Protein AF-A0A060C3Y9-F1 (afdb_monomer_lite)

InterPro domains:
  IPR001264 Glycosyl transferase, family 51 [PF00912] (1-129)
  IPR011812 Biosynthetic peptidoglycan transglycosylase [PTHR30400] (1-128)
  IPR023346 Lysozyme-like domain superfamily [SSF53955] (2-127)
  IPR036950 Transglycosylase domain [G3DSA:1.10.3810.10] (1-135)

Organism: NCBI:txid503836

Sequence (135 aa):
SQNLVLAVLAAEDRNFFVHTGFSLKDSIDSADVENRFLDDKTITQQTSRLVFMGKNNFWLNRIGETYFTVLLEEFWGKNRILEVYLNSVEMGEAIFGAQAASLVYFNKSAGAINKKTKASFLAATINSNKKDDTF

pLDDT: mean 83.47, std 17.66, range [31.98, 98.06]

Radius of gyration: 14.93 Å; chains: 1; bounding box: 45×32×31 Å

Structure (mmCIF, N/CA/C/O backbone):
data_AF-A0A060C3Y9-F1
#
_entry.id   AF-A0A060C3Y9-F1
#
loop_
_atom_site.group_PDB
_atom_site.id
_atom_site.type_symbol
_atom_site.label_atom_id
_atom_site.label_alt_id
_atom_site.label_comp_id
_atom_site.label_asym_id
_atom_site.label_entity_id
_atom_site.label_seq_id
_atom_site.pdbx_PDB_ins_code
_atom_site.Cartn_x
_atom_site.Cartn_y
_atom_site.Cartn_z
_atom_site.occupancy
_atom_site.B_iso_or_equiv
_atom_site.auth_seq_id
_atom_site.auth_comp_id
_atom_site.auth_asym_id
_atom_site.auth_atom_id
_atom_site.pdbx_PDB_model_num
ATOM 1 N N . SER A 1 1 ? -11.253 5.302 -0.041 1.00 93.38 1 SER A N 1
ATOM 2 C CA . SER A 1 1 ? -11.578 6.721 -0.291 1.00 93.38 1 SER A CA 1
ATOM 3 C C . SER A 1 1 ? -10.314 7.419 -0.769 1.00 93.38 1 SER A C 1
ATOM 5 O O . SER A 1 1 ? -9.231 6.891 -0.530 1.00 93.38 1 SER A O 1
ATOM 7 N N . GLN A 1 2 ? -10.406 8.599 -1.393 1.00 94.56 2 GLN A N 1
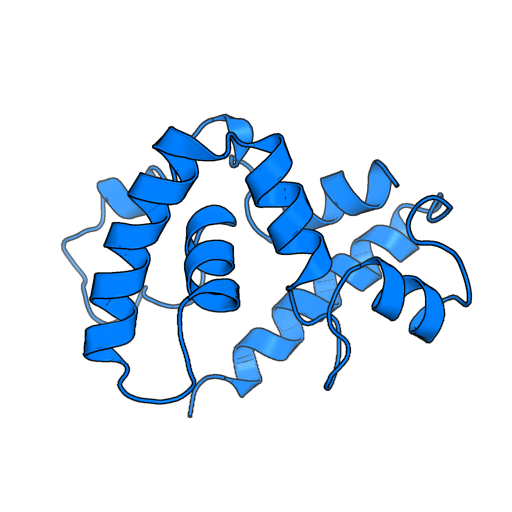ATOM 8 C CA . GLN A 1 2 ? -9.205 9.360 -1.784 1.00 94.56 2 GLN A CA 1
ATOM 9 C C . GLN A 1 2 ? -8.307 9.697 -0.585 1.00 94.56 2 GLN A C 1
ATOM 11 O O . GLN A 1 2 ? -7.092 9.582 -0.679 1.00 94.56 2 GLN A O 1
ATOM 16 N N . ASN A 1 3 ? -8.896 10.029 0.569 1.00 95.81 3 ASN A N 1
ATOM 17 C CA . ASN A 1 3 ? -8.126 10.305 1.784 1.00 95.81 3 ASN A CA 1
ATOM 18 C C . ASN A 1 3 ? -7.290 9.102 2.236 1.00 95.81 3 ASN A C 1
ATOM 20 O O . ASN A 1 3 ? -6.166 9.294 2.683 1.00 95.81 3 ASN A O 1
ATOM 24 N N . LEU A 1 4 ? -7.828 7.882 2.121 1.00 95.69 4 LEU A N 1
ATOM 25 C CA . LEU A 1 4 ? -7.092 6.664 2.466 1.00 95.69 4 LEU A CA 1
ATOM 26 C C . LEU A 1 4 ? -5.921 6.427 1.513 1.00 95.69 4 LEU A C 1
ATOM 28 O O . LEU A 1 4 ? -4.811 6.198 1.975 1.00 95.69 4 LEU A O 1
ATOM 32 N N . VAL A 1 5 ? -6.157 6.558 0.206 1.00 96.44 5 VAL A N 1
ATOM 33 C CA . VAL A 1 5 ? -5.100 6.430 -0.807 1.00 96.44 5 VAL A CA 1
ATOM 34 C C . VAL A 1 5 ? -3.968 7.422 -0.535 1.00 96.44 5 VAL A C 1
ATOM 36 O O . VAL A 1 5 ? -2.810 7.028 -0.460 1.00 96.44 5 VAL A O 1
ATOM 39 N N . LEU A 1 6 ? -4.299 8.695 -0.308 1.00 96.00 6 LEU A N 1
ATOM 40 C CA . LEU A 1 6 ? -3.307 9.731 -0.013 1.00 96.00 6 LEU A CA 1
ATOM 41 C C . LEU A 1 6 ? -2.559 9.479 1.299 1.00 96.00 6 LEU A C 1
ATOM 43 O O . LEU A 1 6 ? -1.363 9.736 1.366 1.00 96.00 6 LEU A O 1
ATOM 47 N N . ALA A 1 7 ? -3.243 8.987 2.335 1.00 95.75 7 ALA A N 1
ATOM 48 C CA . ALA A 1 7 ? -2.605 8.665 3.607 1.00 95.75 7 ALA A CA 1
ATOM 49 C C . ALA A 1 7 ? -1.592 7.522 3.460 1.00 95.75 7 ALA A C 1
ATOM 51 O O . ALA A 1 7 ? -0.492 7.627 3.993 1.00 95.75 7 ALA A O 1
ATOM 52 N N . VAL A 1 8 ? -1.945 6.474 2.708 1.00 95.19 8 VAL A N 1
ATOM 53 C CA . VAL A 1 8 ? -1.049 5.345 2.431 1.00 95.19 8 VAL A CA 1
ATOM 54 C C . VAL A 1 8 ? 0.143 5.797 1.594 1.00 95.19 8 VAL A C 1
ATOM 56 O O . VAL A 1 8 ? 1.270 5.572 2.007 1.00 95.19 8 VAL A O 1
ATOM 59 N N . LEU A 1 9 ? -0.071 6.525 0.495 1.00 94.38 9 LEU A N 1
ATOM 60 C CA . LEU A 1 9 ? 1.027 7.079 -0.310 1.00 94.38 9 LEU A CA 1
ATOM 61 C C . LEU A 1 9 ? 1.953 7.974 0.526 1.00 94.38 9 LEU A C 1
ATOM 63 O O . LEU A 1 9 ? 3.169 7.876 0.438 1.00 94.38 9 LEU A O 1
ATOM 67 N N . ALA A 1 10 ? 1.400 8.829 1.388 1.00 92.62 10 ALA A N 1
ATOM 68 C CA . ALA A 1 10 ? 2.205 9.722 2.218 1.00 92.62 10 ALA A CA 1
ATOM 69 C C . ALA A 1 10 ? 3.076 8.987 3.256 1.00 92.62 10 ALA A C 1
ATOM 71 O O . ALA A 1 10 ? 4.143 9.500 3.620 1.00 92.62 10 ALA A O 1
ATOM 72 N N . ALA A 1 11 ? 2.591 7.845 3.751 1.00 90.06 11 ALA A N 1
ATOM 73 C CA . ALA A 1 11 ? 3.235 7.035 4.780 1.00 90.06 11 ALA A CA 1
ATOM 74 C C . ALA A 1 11 ? 4.212 5.998 4.209 1.00 90.06 11 ALA A C 1
ATOM 76 O O . ALA A 1 11 ? 5.246 5.763 4.822 1.00 90.06 11 ALA A O 1
ATOM 77 N N . GLU A 1 12 ? 3.879 5.404 3.064 1.00 90.12 12 GLU A N 1
ATOM 78 C CA . GLU A 1 12 ? 4.600 4.274 2.471 1.00 90.12 12 GLU A CA 1
ATOM 79 C C . GLU A 1 12 ? 5.522 4.695 1.331 1.00 90.12 12 GLU A C 1
ATOM 81 O O . GLU A 1 12 ? 6.648 4.226 1.244 1.00 90.12 12 GLU A O 1
ATOM 86 N N . ASP A 1 13 ? 5.051 5.569 0.439 1.00 92.06 13 ASP A N 1
ATOM 87 C CA . ASP A 1 13 ? 5.749 5.852 -0.813 1.00 92.06 13 ASP A CA 1
ATOM 88 C C . ASP A 1 13 ? 5.261 7.159 -1.454 1.00 92.06 13 ASP A C 1
ATOM 90 O O . ASP A 1 13 ? 4.348 7.205 -2.289 1.00 92.06 13 ASP A O 1
ATOM 94 N N . ARG A 1 14 ? 5.876 8.269 -1.037 1.00 91.25 14 ARG A N 1
ATOM 95 C CA . ARG A 1 14 ? 5.467 9.621 -1.458 1.00 91.25 14 ARG A CA 1
ATOM 96 C C . ARG A 1 14 ? 5.686 9.876 -2.945 1.00 91.25 14 ARG A C 1
ATOM 98 O O . ARG A 1 14 ? 5.011 10.732 -3.514 1.00 91.25 14 ARG A O 1
ATOM 105 N N . ASN A 1 15 ? 6.626 9.158 -3.555 1.00 90.19 15 ASN A N 1
ATOM 106 C CA . ASN A 1 15 ? 7.030 9.342 -4.945 1.00 90.19 15 ASN A CA 1
ATOM 107 C C . ASN A 1 15 ? 6.496 8.227 -5.852 1.00 90.19 15 ASN A C 1
ATOM 109 O O . ASN A 1 15 ? 6.955 8.115 -6.988 1.00 90.19 15 ASN A O 1
ATOM 113 N N . PHE A 1 16 ? 5.517 7.445 -5.389 1.00 94.44 16 PHE A N 1
ATOM 114 C CA . PHE A 1 16 ? 4.999 6.259 -6.072 1.00 94.44 16 PHE A CA 1
ATOM 115 C C . PHE A 1 16 ? 4.708 6.454 -7.566 1.00 94.44 16 PHE A C 1
ATOM 117 O O . PHE A 1 16 ? 5.062 5.621 -8.398 1.00 94.44 16 PHE A O 1
ATOM 124 N N . PHE A 1 17 ? 4.069 7.571 -7.923 1.00 94.81 17 PHE A N 1
ATOM 125 C CA . PHE A 1 17 ? 3.703 7.884 -9.310 1.00 94.81 17 PHE A CA 1
ATOM 126 C C . PHE A 1 17 ? 4.847 8.467 -10.150 1.00 94.81 17 PHE A C 1
ATOM 128 O O . PHE A 1 17 ? 4.674 8.663 -11.349 1.00 94.81 17 PHE A O 1
ATOM 135 N N . VAL A 1 18 ? 5.987 8.769 -9.533 1.00 92.12 18 VAL A N 1
ATOM 136 C CA . VAL A 1 18 ? 7.148 9.388 -10.184 1.00 92.12 18 VAL A CA 1
ATOM 137 C C . VAL A 1 18 ? 8.203 8.344 -10.536 1.00 92.12 18 VAL A C 1
ATOM 139 O O . VAL A 1 18 ? 8.812 8.428 -11.598 1.00 92.12 18 VAL A O 1
ATOM 142 N N . HIS A 1 19 ? 8.437 7.366 -9.661 1.00 91.62 19 HIS A N 1
ATOM 143 C CA . HIS A 1 19 ? 9.489 6.373 -9.864 1.00 91.62 19 HIS A CA 1
ATOM 144 C C . HIS A 1 19 ? 9.003 5.141 -10.646 1.00 91.62 19 HIS A C 1
ATOM 146 O O . HIS A 1 19 ? 7.807 4.881 -10.737 1.00 91.62 19 HIS A O 1
ATOM 152 N N . THR A 1 20 ? 9.923 4.320 -11.154 1.00 91.06 20 THR A N 1
ATOM 153 C CA . THR A 1 20 ? 9.634 3.085 -11.915 1.00 91.06 20 THR A CA 1
ATOM 154 C C . THR A 1 20 ? 9.917 1.840 -11.070 1.00 91.06 20 THR A C 1
ATOM 156 O O . THR A 1 20 ? 10.803 1.046 -11.367 1.00 91.06 20 THR A O 1
ATOM 159 N N . GLY A 1 21 ? 9.216 1.713 -9.943 1.00 87.88 21 GLY A N 1
ATOM 160 C CA . GLY A 1 21 ? 9.325 0.571 -9.021 1.00 87.88 21 GLY A CA 1
ATOM 161 C C . GLY A 1 21 ? 10.424 0.655 -7.961 1.00 87.88 21 GLY A C 1
ATOM 162 O O . GLY A 1 21 ? 10.304 -0.001 -6.936 1.00 87.88 21 GLY A O 1
ATOM 163 N N . PHE A 1 22 ? 11.425 1.517 -8.135 1.00 88.62 22 PHE A N 1
ATOM 164 C CA . PHE A 1 22 ? 12.505 1.728 -7.160 1.00 88.62 22 PHE A CA 1
ATOM 165 C C . PHE A 1 22 ? 12.671 3.213 -6.860 1.00 88.62 22 PHE A C 1
ATOM 167 O O . PHE A 1 22 ? 12.551 4.030 -7.773 1.00 88.62 22 PHE A O 1
ATOM 174 N N . SER A 1 23 ? 12.945 3.583 -5.612 1.00 81.56 23 SER A N 1
ATOM 175 C CA . SER A 1 23 ? 13.161 4.982 -5.257 1.00 81.56 23 SER A CA 1
ATOM 176 C C . SER A 1 23 ? 14.552 5.456 -5.714 1.00 81.56 23 SER A C 1
ATOM 178 O O . SER A 1 23 ? 15.500 4.680 -5.828 1.00 81.56 23 SER A O 1
ATOM 180 N N . LEU A 1 24 ? 14.716 6.763 -5.963 1.00 63.62 24 LEU A N 1
ATOM 181 C CA . LEU A 1 24 ? 16.033 7.337 -6.299 1.00 63.62 24 LEU A CA 1
ATOM 182 C C . LEU A 1 24 ? 17.062 7.134 -5.177 1.00 63.62 24 LEU A C 1
ATOM 184 O O . LEU A 1 24 ? 18.260 7.062 -5.440 1.00 63.62 24 LEU A O 1
ATOM 188 N N . LYS A 1 25 ? 16.591 7.008 -3.935 1.00 60.62 25 LYS A N 1
ATOM 189 C CA . LYS A 1 25 ? 17.426 6.717 -2.772 1.00 60.62 25 LYS A CA 1
ATOM 190 C C . LYS A 1 25 ? 17.975 5.286 -2.831 1.00 60.62 25 LYS A C 1
ATOM 192 O O . LYS A 1 25 ? 19.150 5.088 -2.548 1.00 60.62 25 LYS A O 1
ATOM 197 N N . ASP A 1 26 ? 17.190 4.337 -3.347 1.00 58.38 26 ASP A N 1
ATOM 198 C CA . ASP A 1 26 ? 17.645 2.963 -3.616 1.00 58.38 26 ASP A CA 1
ATOM 199 C C . ASP A 1 26 ? 18.725 2.898 -4.712 1.00 58.38 26 ASP A C 1
ATOM 201 O O . ASP A 1 26 ? 19.520 1.963 -4.745 1.00 58.38 26 ASP A O 1
ATOM 205 N N . SER A 1 27 ? 18.762 3.889 -5.614 1.00 53.66 27 SER A N 1
ATOM 206 C CA . SER A 1 27 ? 19.658 3.908 -6.782 1.00 53.66 27 SER A CA 1
ATOM 207 C C . SER A 1 27 ? 21.026 4.552 -6.514 1.00 53.66 27 SER A C 1
ATOM 209 O O . SER A 1 27 ? 21.981 4.257 -7.228 1.00 53.66 27 SER A O 1
ATOM 211 N N . ILE A 1 28 ? 21.132 5.443 -5.520 1.00 51.09 28 ILE A N 1
ATOM 212 C CA . ILE A 1 28 ? 22.356 6.222 -5.232 1.00 51.09 28 ILE A CA 1
ATOM 213 C C . ILE A 1 28 ? 23.195 5.589 -4.104 1.00 51.09 28 ILE A C 1
ATOM 215 O O . ILE A 1 28 ? 24.412 5.755 -4.082 1.00 51.09 28 ILE A O 1
ATOM 219 N N . ASP A 1 29 ? 22.581 4.820 -3.201 1.00 49.44 29 ASP A N 1
ATOM 220 C CA . ASP A 1 29 ? 23.205 4.324 -1.962 1.00 49.44 29 ASP A CA 1
ATOM 221 C C . ASP A 1 29 ? 23.583 2.826 -1.983 1.00 49.44 29 ASP A C 1
ATOM 223 O O . ASP A 1 29 ? 23.759 2.207 -0.930 1.00 49.44 29 ASP A O 1
ATOM 227 N N . SER A 1 30 ? 23.769 2.210 -3.158 1.00 50.78 30 SER A N 1
ATOM 228 C CA . SER A 1 30 ? 24.080 0.771 -3.295 1.00 50.78 30 SER A CA 1
ATOM 229 C C . SER A 1 30 ? 25.427 0.316 -2.686 1.00 50.78 30 SER A C 1
ATOM 231 O O . SER A 1 30 ? 25.837 -0.822 -2.909 1.00 50.78 30 SER A O 1
ATOM 233 N N . ALA A 1 31 ? 26.130 1.180 -1.945 1.00 48.31 31 ALA A N 1
ATOM 234 C CA . ALA A 1 31 ? 27.423 0.913 -1.315 1.00 48.31 31 ALA A CA 1
ATOM 235 C C . ALA A 1 31 ? 27.332 0.318 0.109 1.00 48.31 31 ALA A C 1
ATOM 237 O O . ALA A 1 31 ? 28.267 -0.364 0.513 1.00 48.31 31 ALA A O 1
ATOM 238 N N . ASP A 1 32 ? 26.222 0.488 0.845 1.00 46.50 32 ASP A N 1
ATOM 239 C CA . ASP A 1 32 ? 26.059 -0.067 2.206 1.00 46.50 32 ASP A CA 1
ATOM 240 C C . ASP A 1 32 ? 24.933 -1.106 2.263 1.00 46.50 32 ASP A C 1
ATOM 242 O O . ASP A 1 32 ? 23.777 -0.811 2.579 1.00 46.50 32 ASP A O 1
ATOM 246 N N . VAL A 1 33 ? 25.287 -2.352 1.945 1.00 51.03 33 VAL A N 1
ATOM 247 C CA . VAL A 1 33 ? 24.350 -3.451 1.647 1.00 51.03 33 VAL A CA 1
ATOM 248 C C . VAL A 1 33 ? 23.758 -4.129 2.906 1.00 51.03 33 VAL A C 1
ATOM 250 O O . VAL A 1 33 ? 22.921 -5.023 2.790 1.00 51.03 33 VAL A O 1
ATOM 253 N N . GLU A 1 34 ? 24.125 -3.704 4.118 1.00 46.34 34 GLU A N 1
ATOM 254 C CA . GLU A 1 34 ? 23.806 -4.479 5.332 1.00 46.34 34 GLU A CA 1
ATOM 255 C C . GLU A 1 34 ? 22.835 -3.795 6.313 1.00 46.34 34 GLU A C 1
ATOM 257 O O . GLU A 1 34 ? 22.050 -4.486 6.950 1.00 46.34 34 GLU A O 1
ATOM 262 N N . ASN A 1 35 ? 22.775 -2.455 6.379 1.00 40.56 35 ASN A N 1
ATOM 263 C CA . ASN A 1 35 ? 22.021 -1.748 7.438 1.00 40.56 35 ASN A CA 1
ATOM 264 C C . ASN A 1 35 ? 20.836 -0.874 6.980 1.00 40.56 35 ASN A C 1
ATOM 266 O O . ASN A 1 35 ? 20.174 -0.266 7.816 1.00 40.56 35 ASN A O 1
ATOM 270 N N . ARG A 1 36 ? 20.524 -0.798 5.678 1.00 43.59 36 ARG A N 1
ATOM 271 C CA . ARG A 1 36 ? 19.441 0.066 5.146 1.00 43.59 36 ARG A CA 1
ATOM 272 C C . ARG A 1 36 ? 18.228 -0.696 4.571 1.00 43.59 36 ARG A C 1
ATOM 274 O O . ARG A 1 36 ? 17.354 -0.098 3.958 1.00 43.59 36 ARG A O 1
ATOM 281 N N . PHE A 1 37 ? 18.146 -2.017 4.770 1.00 45.22 37 PHE A N 1
ATOM 282 C CA . PHE A 1 37 ? 17.328 -2.931 3.946 1.00 45.22 37 PHE A CA 1
ATOM 283 C C . PHE A 1 37 ? 15.837 -3.092 4.281 1.00 45.22 37 PHE A C 1
ATOM 285 O O . PHE A 1 37 ? 15.165 -3.903 3.628 1.00 45.22 37 PHE A O 1
ATOM 292 N N . LEU A 1 38 ? 15.292 -2.359 5.255 1.00 48.28 38 LEU A N 1
ATOM 293 C CA . LEU A 1 38 ? 13.922 -2.606 5.725 1.00 48.28 38 LEU A CA 1
ATOM 294 C C . LEU A 1 38 ? 12.944 -1.429 5.580 1.00 48.28 38 LEU A C 1
ATOM 296 O O . LEU A 1 38 ? 11.771 -1.708 5.345 1.00 48.28 38 LEU A O 1
ATOM 300 N N . ASP A 1 39 ? 13.392 -0.169 5.571 1.00 53.66 39 ASP A N 1
ATOM 301 C CA . ASP A 1 39 ? 12.463 0.959 5.789 1.00 53.66 39 ASP A CA 1
ATOM 302 C C . ASP A 1 39 ? 12.100 1.830 4.567 1.00 53.66 39 ASP A C 1
ATOM 304 O O . ASP A 1 39 ? 11.132 2.576 4.658 1.00 53.66 39 ASP A O 1
ATOM 308 N N . ASP A 1 40 ? 12.781 1.726 3.417 1.00 69.50 40 ASP A N 1
ATOM 309 C CA . ASP A 1 40 ? 12.528 2.605 2.245 1.00 69.50 40 ASP A CA 1
ATOM 310 C C . ASP A 1 40 ? 11.926 1.873 1.015 1.00 69.50 40 ASP A C 1
ATOM 312 O O . ASP A 1 40 ? 11.941 2.392 -0.100 1.00 69.50 40 ASP A O 1
ATOM 316 N N . LYS A 1 41 ? 11.370 0.662 1.184 1.00 84.00 41 LYS A N 1
ATOM 317 C CA . LYS A 1 41 ? 10.819 -0.120 0.055 1.00 84.00 41 LYS A CA 1
ATOM 318 C C . LYS A 1 41 ? 9.565 0.516 -0.541 1.00 84.00 41 LYS A C 1
ATOM 320 O O . LYS A 1 41 ? 8.594 0.773 0.171 1.00 84.00 41 LYS A O 1
ATOM 325 N N . THR A 1 42 ? 9.547 0.650 -1.865 1.00 92.44 42 THR A N 1
ATOM 326 C CA . THR A 1 42 ? 8.418 1.219 -2.612 1.00 92.44 42 THR A CA 1
ATOM 327 C C . THR A 1 42 ? 7.164 0.352 -2.507 1.00 92.44 42 THR A C 1
ATOM 329 O O . THR A 1 42 ? 7.233 -0.858 -2.256 1.00 92.44 42 THR A O 1
ATOM 332 N N . ILE A 1 43 ? 5.996 0.936 -2.782 1.00 94.50 43 ILE A N 1
ATOM 333 C CA . ILE A 1 43 ? 4.733 0.182 -2.833 1.00 94.50 43 ILE A CA 1
ATOM 334 C C . ILE A 1 43 ? 4.810 -0.956 -3.857 1.00 94.50 43 ILE A C 1
ATOM 336 O O . ILE A 1 43 ? 4.257 -2.029 -3.617 1.00 94.50 43 ILE A O 1
ATOM 340 N N . THR A 1 44 ? 5.515 -0.781 -4.976 1.00 95.56 44 THR A N 1
ATOM 341 C CA . THR A 1 44 ? 5.640 -1.843 -5.985 1.00 95.56 44 THR A CA 1
ATOM 342 C C . THR A 1 44 ? 6.476 -3.017 -5.482 1.00 95.56 44 THR A C 1
ATOM 344 O O . THR A 1 44 ? 6.069 -4.165 -5.660 1.00 95.56 44 THR A O 1
ATOM 347 N N . GLN A 1 45 ? 7.590 -2.753 -4.792 1.00 92.06 45 GLN A N 1
ATOM 348 C CA . GLN A 1 45 ? 8.407 -3.799 -4.162 1.00 92.06 45 GLN A CA 1
ATOM 349 C C . GLN A 1 45 ? 7.628 -4.547 -3.079 1.00 92.06 45 GLN A C 1
ATOM 351 O O . GLN A 1 45 ? 7.639 -5.779 -3.023 1.00 92.06 45 GLN A O 1
ATOM 356 N N . GLN A 1 46 ? 6.888 -3.812 -2.250 1.00 91.69 46 GLN A N 1
ATOM 357 C CA . GLN A 1 46 ? 6.032 -4.413 -1.232 1.00 91.69 46 GLN A CA 1
ATOM 358 C C . GLN A 1 46 ? 4.912 -5.257 -1.865 1.00 91.69 46 GLN A C 1
ATOM 360 O O . GL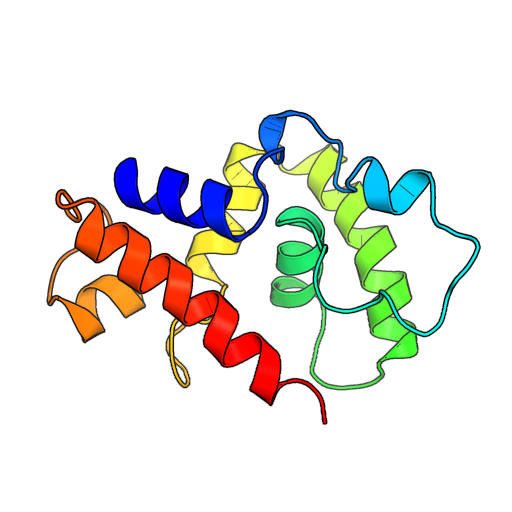N A 1 46 ? 4.668 -6.378 -1.427 1.00 91.69 46 GLN A O 1
ATOM 365 N N . THR A 1 47 ? 4.285 -4.777 -2.943 1.00 94.19 47 THR A N 1
ATOM 366 C CA . THR A 1 47 ? 3.257 -5.526 -3.693 1.00 94.19 47 THR A CA 1
ATOM 367 C C . THR A 1 47 ? 3.822 -6.805 -4.294 1.00 94.19 47 THR A C 1
ATOM 369 O O . THR A 1 47 ? 3.205 -7.861 -4.179 1.00 94.19 47 THR A O 1
ATOM 372 N N . SER A 1 48 ? 5.010 -6.719 -4.897 1.00 92.44 48 SER A N 1
ATOM 373 C CA . SER A 1 48 ? 5.748 -7.862 -5.431 1.00 92.44 48 SER A CA 1
ATOM 374 C C . SER A 1 48 ? 5.896 -8.951 -4.364 1.00 92.44 48 SER A C 1
ATOM 376 O O . SER A 1 48 ? 5.496 -10.094 -4.588 1.00 92.44 48 SER A O 1
ATOM 378 N N . ARG A 1 49 ? 6.331 -8.572 -3.155 1.00 88.12 49 ARG A N 1
ATOM 379 C CA . ARG A 1 49 ? 6.442 -9.491 -2.015 1.00 88.12 49 ARG A CA 1
ATOM 380 C C . ARG A 1 49 ? 5.113 -10.088 -1.577 1.00 88.12 49 ARG A C 1
ATOM 382 O O . ARG A 1 49 ? 5.031 -11.301 -1.427 1.00 88.12 49 ARG A O 1
ATOM 389 N N . LEU A 1 50 ? 4.094 -9.257 -1.383 1.00 89.19 50 LEU A N 1
ATOM 390 C CA . LEU A 1 50 ? 2.786 -9.702 -0.898 1.00 89.19 50 LEU A CA 1
ATOM 391 C C . LEU A 1 50 ? 2.119 -10.712 -1.842 1.00 89.19 50 LEU A C 1
ATOM 393 O O . LEU A 1 50 ? 1.412 -11.603 -1.382 1.00 89.19 50 LEU A O 1
ATOM 397 N N . VAL A 1 51 ? 2.328 -10.571 -3.153 1.00 89.56 51 VAL A N 1
ATOM 398 C CA . VAL A 1 51 ? 1.642 -11.387 -4.165 1.00 89.56 51 VAL A CA 1
ATOM 399 C C . VAL A 1 51 ? 2.429 -12.643 -4.538 1.00 89.56 51 VAL A C 1
ATOM 401 O O . VAL A 1 51 ? 1.821 -13.691 -4.752 1.00 89.56 51 VAL A O 1
ATOM 404 N N . PHE A 1 52 ? 3.758 -12.557 -4.648 1.00 84.56 52 PHE A N 1
ATOM 405 C CA . PHE A 1 52 ? 4.562 -13.620 -5.265 1.00 84.56 52 PHE A CA 1
ATOM 406 C C . PHE A 1 52 ? 5.472 -14.380 -4.297 1.00 84.56 52 PHE A C 1
ATOM 408 O O . PHE A 1 52 ? 5.984 -15.438 -4.670 1.00 84.56 52 PHE A O 1
ATOM 415 N N . MET A 1 53 ? 5.677 -13.897 -3.067 1.00 81.94 53 MET A N 1
ATOM 416 C CA . MET A 1 53 ? 6.632 -14.504 -2.138 1.00 81.94 53 MET A CA 1
ATOM 417 C C . MET A 1 53 ? 5.919 -15.208 -0.988 1.00 81.94 53 MET A C 1
ATOM 419 O O . MET A 1 53 ? 5.141 -14.617 -0.246 1.00 81.94 53 MET A O 1
ATOM 423 N N . GLY A 1 54 ? 6.230 -16.495 -0.818 1.00 67.19 54 GLY A N 1
ATOM 424 C CA . GLY A 1 54 ? 5.848 -17.270 0.361 1.00 67.19 54 GLY A CA 1
ATOM 425 C C . GLY A 1 54 ? 6.835 -17.090 1.521 1.00 67.19 54 GLY A C 1
ATOM 426 O O . GLY A 1 54 ? 7.925 -16.540 1.359 1.00 67.19 54 GLY A O 1
ATOM 427 N N . LYS A 1 55 ? 6.484 -17.626 2.698 1.00 64.69 55 LYS A N 1
ATOM 428 C CA . LYS A 1 55 ? 7.255 -17.477 3.950 1.00 64.69 55 LYS A CA 1
ATOM 429 C C . LYS A 1 55 ? 8.665 -18.103 3.953 1.00 64.69 55 LYS A C 1
ATOM 431 O O . LYS A 1 55 ? 9.389 -17.917 4.921 1.00 64.69 55 LYS A O 1
ATOM 436 N N . ASN A 1 56 ? 9.089 -18.812 2.902 1.00 57.59 56 ASN A N 1
ATOM 437 C CA . ASN A 1 56 ? 10.331 -19.592 2.923 1.00 57.59 56 ASN A CA 1
ATOM 438 C C . ASN A 1 56 ? 11.382 -19.081 1.921 1.00 57.59 56 ASN A C 1
ATOM 440 O O . ASN A 1 56 ? 11.097 -18.927 0.738 1.00 57.59 56 ASN A O 1
ATOM 444 N N . ASN A 1 57 ? 12.620 -18.934 2.416 1.00 61.03 57 ASN A N 1
ATOM 445 C CA . ASN A 1 57 ? 13.874 -18.571 1.731 1.00 61.03 57 ASN A CA 1
ATOM 446 C C . ASN A 1 57 ? 14.063 -17.087 1.353 1.00 61.03 57 ASN A C 1
ATOM 448 O O . ASN A 1 57 ? 13.918 -16.676 0.202 1.00 61.03 57 ASN A O 1
ATOM 452 N N . PHE A 1 58 ? 14.549 -16.313 2.331 1.00 65.50 58 PHE A N 1
ATOM 453 C CA . PHE A 1 58 ? 14.880 -14.881 2.255 1.00 65.50 58 PHE A CA 1
ATOM 454 C C . PHE A 1 58 ? 15.669 -14.453 1.001 1.00 65.50 58 PHE A C 1
ATOM 456 O O . PHE A 1 58 ? 15.325 -13.462 0.358 1.00 65.50 58 PHE A O 1
ATOM 463 N N . TRP A 1 59 ? 16.709 -15.201 0.619 1.00 62.72 59 TRP A N 1
ATOM 464 C CA . TRP A 1 59 ? 17.574 -14.833 -0.511 1.00 62.72 59 TRP A CA 1
ATOM 465 C C . TRP A 1 59 ? 16.889 -14.991 -1.876 1.00 62.72 59 TRP A C 1
ATOM 467 O O . TRP A 1 59 ? 17.013 -14.118 -2.735 1.00 62.72 59 TRP A O 1
ATOM 477 N N . LEU A 1 60 ? 16.121 -16.070 -2.063 1.00 69.19 60 LEU A N 1
ATOM 478 C CA . LEU A 1 60 ? 15.326 -16.282 -3.278 1.00 69.19 60 LEU A CA 1
ATOM 479 C C . LEU A 1 60 ? 14.196 -15.254 -3.375 1.00 69.19 60 LEU A C 1
ATOM 481 O O . LEU A 1 60 ? 13.973 -14.687 -4.445 1.00 69.19 60 LEU A O 1
ATOM 485 N N . ASN A 1 61 ? 13.558 -14.943 -2.245 1.00 71.69 61 ASN A N 1
ATOM 486 C CA . ASN A 1 61 ? 12.519 -13.920 -2.172 1.00 71.69 61 ASN A CA 1
ATOM 487 C C . ASN A 1 61 ? 13.046 -12.537 -2.570 1.00 71.69 61 ASN A C 1
ATOM 489 O O . ASN A 1 61 ? 12.345 -11.791 -3.246 1.00 71.69 61 ASN A O 1
ATOM 493 N N . ARG A 1 62 ? 14.293 -12.204 -2.223 1.00 70.31 62 ARG A N 1
ATOM 494 C CA . ARG A 1 62 ? 14.890 -10.907 -2.562 1.00 70.31 62 ARG A CA 1
ATOM 495 C C . ARG A 1 62 ? 15.185 -10.746 -4.055 1.00 70.31 62 ARG A C 1
ATOM 497 O O . ARG A 1 62 ? 14.934 -9.677 -4.604 1.00 70.31 62 ARG A O 1
ATOM 504 N N . ILE A 1 63 ? 15.674 -11.792 -4.724 1.00 73.94 63 ILE A N 1
ATOM 505 C CA . ILE A 1 63 ? 15.860 -11.776 -6.188 1.00 73.94 63 ILE A CA 1
ATOM 506 C C . ILE A 1 63 ? 14.499 -11.736 -6.891 1.00 73.94 63 ILE A C 1
ATOM 508 O O . ILE A 1 63 ? 14.309 -10.957 -7.828 1.00 73.94 63 ILE A O 1
ATOM 512 N N . GLY A 1 64 ? 13.542 -12.530 -6.400 1.00 81.62 64 GLY A N 1
ATOM 513 C CA . GLY A 1 64 ? 12.159 -12.505 -6.867 1.00 81.62 64 GLY A CA 1
ATOM 514 C C . GLY A 1 64 ? 11.543 -11.113 -6.758 1.00 81.62 64 GLY A C 1
ATOM 515 O O . GLY A 1 64 ? 10.887 -10.667 -7.691 1.00 81.62 64 GLY A O 1
ATOM 516 N N . GLU A 1 65 ? 11.824 -10.381 -5.679 1.00 82.88 65 GLU A N 1
ATOM 517 C CA . GLU A 1 65 ? 11.257 -9.052 -5.438 1.00 82.88 65 GLU A CA 1
ATOM 518 C C . GLU A 1 65 ? 11.647 -8.065 -6.513 1.00 82.88 65 GLU A C 1
ATOM 520 O O . GLU A 1 65 ? 10.765 -7.458 -7.119 1.00 82.88 65 GLU A O 1
ATOM 525 N N . THR A 1 66 ? 12.940 -7.959 -6.800 1.00 86.88 66 THR A N 1
ATOM 526 C CA . THR A 1 66 ? 13.446 -7.087 -7.858 1.00 86.88 66 THR A CA 1
ATOM 527 C C . THR A 1 66 ? 12.892 -7.503 -9.218 1.00 86.88 66 THR A C 1
ATOM 529 O O . THR A 1 66 ? 12.403 -6.653 -9.960 1.00 86.88 66 THR A O 1
ATOM 532 N N . TYR A 1 67 ? 12.910 -8.803 -9.528 1.00 89.56 67 TYR A N 1
ATOM 533 C CA . TYR A 1 67 ? 12.432 -9.323 -10.810 1.00 89.56 67 TYR A CA 1
ATOM 534 C C . TYR A 1 67 ? 10.943 -9.021 -11.038 1.00 89.56 67 TYR A C 1
ATOM 536 O O . TYR A 1 67 ? 10.576 -8.414 -12.043 1.00 89.56 67 TYR A O 1
ATOM 544 N N . PHE A 1 68 ? 10.085 -9.370 -10.080 1.00 92.12 68 PHE A N 1
ATOM 545 C CA . PHE A 1 68 ? 8.650 -9.116 -10.177 1.00 92.12 68 PHE A CA 1
ATOM 546 C C . PHE A 1 68 ? 8.303 -7.630 -10.046 1.00 92.12 68 PHE A C 1
ATOM 548 O O . PHE A 1 68 ? 7.332 -7.203 -10.655 1.00 92.12 68 PHE A O 1
ATOM 555 N N . THR A 1 69 ? 9.101 -6.812 -9.350 1.00 93.31 69 THR A N 1
ATOM 556 C CA . THR A 1 69 ? 8.904 -5.348 -9.327 1.00 93.31 69 THR A CA 1
ATOM 557 C C . THR A 1 69 ? 8.997 -4.768 -10.735 1.00 93.31 69 THR A C 1
ATOM 559 O O . THR A 1 69 ? 8.121 -4.007 -11.138 1.00 93.31 69 THR A O 1
ATOM 562 N N . VAL A 1 70 ? 10.012 -5.171 -11.505 1.00 93.31 70 VAL A N 1
ATOM 563 C CA . VAL A 1 70 ? 10.167 -4.742 -12.904 1.00 93.31 70 VAL A CA 1
ATOM 564 C C . VAL A 1 70 ? 8.979 -5.205 -13.749 1.00 93.31 70 VAL A C 1
ATOM 566 O O . VAL A 1 70 ? 8.409 -4.406 -14.485 1.00 93.31 70 VAL A O 1
ATOM 569 N N . LEU A 1 71 ? 8.553 -6.466 -13.607 1.00 94.75 71 LEU A N 1
ATOM 570 C CA . LEU A 1 71 ? 7.393 -6.984 -14.343 1.00 94.75 71 LEU A CA 1
ATOM 571 C C . LEU A 1 71 ? 6.096 -6.240 -13.994 1.00 94.75 71 LEU A C 1
ATOM 573 O O . LEU A 1 71 ? 5.291 -5.950 -14.875 1.00 94.75 71 LEU A O 1
ATOM 577 N N . LEU A 1 72 ? 5.879 -5.920 -12.720 1.00 96.00 72 LEU A N 1
ATOM 578 C CA . LEU A 1 72 ? 4.699 -5.180 -12.285 1.00 96.00 72 LEU A CA 1
ATOM 579 C C . LEU A 1 72 ? 4.654 -3.779 -12.902 1.00 96.00 72 LEU A C 1
ATOM 581 O O . LEU A 1 72 ? 3.607 -3.383 -13.419 1.00 96.00 72 LEU A O 1
ATOM 585 N N . GLU A 1 73 ? 5.771 -3.048 -12.875 1.00 95.25 73 GLU A N 1
ATOM 586 C CA . GLU A 1 73 ? 5.863 -1.715 -13.487 1.00 95.25 73 GLU A CA 1
ATOM 587 C C . GLU A 1 73 ? 5.643 -1.751 -15.002 1.00 95.25 73 GLU A C 1
ATOM 589 O O . GLU A 1 73 ? 4.975 -0.864 -15.530 1.00 95.25 73 GLU A O 1
ATOM 594 N N . GLU A 1 74 ? 6.135 -2.789 -15.682 1.00 96.31 74 GLU A N 1
ATOM 595 C CA . GLU A 1 74 ? 5.976 -2.945 -17.131 1.00 96.31 74 GLU A CA 1
ATOM 596 C C . GLU A 1 74 ? 4.528 -3.284 -17.525 1.00 96.31 74 GLU A C 1
ATOM 598 O O . GLU A 1 74 ? 3.999 -2.745 -18.496 1.00 96.31 74 GLU A O 1
ATOM 603 N N . PHE A 1 75 ? 3.859 -4.169 -16.773 1.00 97.00 75 PHE A N 1
ATOM 604 C CA . PHE A 1 75 ? 2.600 -4.773 -17.227 1.00 97.00 75 PHE A CA 1
ATOM 605 C C . PHE A 1 75 ? 1.331 -4.272 -16.531 1.00 97.00 75 PHE A C 1
ATOM 607 O O . PHE A 1 75 ? 0.258 -4.345 -17.130 1.00 97.00 75 PHE A O 1
ATOM 614 N N . TRP A 1 76 ? 1.379 -3.833 -15.269 1.00 94.25 76 TRP A N 1
ATOM 615 C CA . TRP A 1 76 ? 0.154 -3.540 -14.500 1.00 94.25 76 TRP A CA 1
ATOM 616 C C . TRP A 1 76 ? -0.186 -2.047 -14.469 1.00 94.25 76 TRP A C 1
ATOM 618 O O . TRP A 1 76 ? -1.360 -1.682 -14.384 1.00 94.25 76 TRP A O 1
ATOM 628 N N . GLY A 1 77 ? 0.809 -1.170 -14.587 1.00 95.94 77 GLY A N 1
ATOM 629 C CA . GLY A 1 77 ? 0.629 0.270 -14.424 1.00 95.94 77 GLY A CA 1
ATOM 630 C C . GLY A 1 77 ? 0.312 0.678 -12.975 1.00 95.94 77 GLY A C 1
ATOM 631 O O . GLY A 1 77 ? -0.217 -0.088 -12.164 1.00 95.94 77 GLY A O 1
ATOM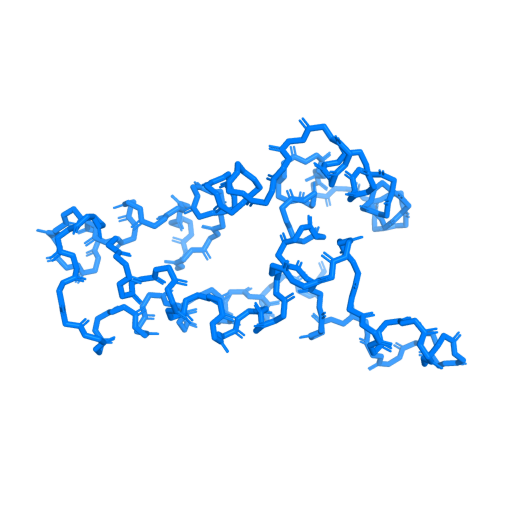 632 N N . LYS A 1 78 ? 0.616 1.936 -12.632 1.00 97.00 78 LYS A N 1
ATOM 633 C CA . LYS A 1 78 ? 0.615 2.427 -11.238 1.00 97.00 78 LYS A CA 1
ATOM 634 C C . LYS A 1 78 ? -0.703 2.244 -10.489 1.00 97.00 78 LYS A C 1
ATOM 636 O O . LYS A 1 78 ? -0.701 1.822 -9.336 1.00 97.00 78 LYS A O 1
ATOM 641 N N . ASN A 1 79 ? -1.835 2.526 -11.133 1.00 96.94 79 ASN A N 1
ATOM 642 C CA . ASN A 1 79 ? -3.141 2.420 -10.478 1.00 96.94 79 ASN A CA 1
ATOM 643 C C . ASN A 1 79 ? -3.474 0.976 -10.081 1.00 96.94 79 ASN A C 1
ATOM 645 O O . ASN A 1 79 ? -4.004 0.754 -8.994 1.00 96.94 79 ASN A O 1
ATOM 649 N N . ARG A 1 80 ? -3.135 -0.002 -10.932 1.00 97.81 80 ARG A N 1
ATOM 650 C CA . ARG A 1 80 ? -3.391 -1.417 -10.651 1.00 97.81 80 ARG A CA 1
ATOM 651 C C . ARG A 1 80 ? -2.482 -1.942 -9.550 1.00 97.81 80 ARG A C 1
ATOM 653 O O . ARG A 1 80 ? -2.957 -2.656 -8.675 1.00 97.81 80 ARG A O 1
ATOM 660 N N . ILE A 1 81 ? -1.202 -1.570 -9.575 1.00 98.06 81 ILE A N 1
ATOM 661 C CA . ILE A 1 81 ? -0.248 -1.921 -8.514 1.00 98.06 81 ILE A CA 1
ATOM 662 C C . ILE A 1 81 ? -0.775 -1.419 -7.167 1.00 98.06 81 ILE A C 1
ATOM 664 O O . ILE A 1 81 ? -0.900 -2.197 -6.227 1.00 98.06 81 ILE A O 1
ATOM 668 N N . LEU A 1 82 ? -1.169 -0.145 -7.094 1.00 97.81 82 LEU A N 1
ATOM 669 C CA . LEU A 1 82 ? -1.702 0.457 -5.874 1.00 97.81 82 LEU A CA 1
ATOM 670 C C . LEU A 1 82 ? -3.013 -0.194 -5.411 1.00 97.81 82 LEU A C 1
ATOM 672 O O . LEU A 1 82 ? -3.227 -0.373 -4.215 1.00 97.81 82 LEU A O 1
ATOM 676 N N . GLU A 1 83 ? -3.897 -0.557 -6.338 1.00 97.44 83 GLU A N 1
ATOM 677 C CA . GLU A 1 83 ? -5.124 -1.284 -6.016 1.00 97.44 83 GLU A CA 1
ATOM 678 C C . GLU A 1 83 ? -4.817 -2.655 -5.400 1.00 97.44 83 GLU A C 1
ATOM 680 O O . GLU A 1 83 ? -5.382 -3.004 -4.363 1.00 97.44 83 GLU A O 1
ATOM 685 N N . VAL A 1 84 ? -3.922 -3.433 -6.013 1.00 97.50 84 VAL A N 1
ATOM 686 C CA . VAL A 1 84 ? -3.543 -4.755 -5.498 1.00 97.50 84 VAL A CA 1
ATOM 687 C C . VAL A 1 84 ? -2.848 -4.621 -4.148 1.00 97.50 84 VAL A C 1
ATOM 689 O O . VAL A 1 84 ? -3.205 -5.344 -3.218 1.00 97.50 84 VAL A O 1
ATOM 692 N N . TYR A 1 85 ? -1.945 -3.650 -4.004 1.00 97.12 85 TYR A N 1
ATOM 693 C CA . TYR A 1 85 ? -1.307 -3.318 -2.734 1.00 97.12 85 TYR A CA 1
ATOM 694 C C . TYR A 1 85 ? -2.336 -3.077 -1.628 1.00 97.12 85 TYR A C 1
ATOM 696 O O . TYR A 1 85 ? -2.338 -3.768 -0.613 1.00 97.12 85 TYR A O 1
ATOM 704 N N . LEU A 1 86 ? -3.271 -2.147 -1.851 1.00 96.94 86 LEU A N 1
ATOM 705 C CA . LEU A 1 86 ? -4.289 -1.775 -0.868 1.00 96.94 86 LEU A CA 1
ATOM 706 C C . LEU A 1 86 ? -5.239 -2.921 -0.517 1.00 96.94 86 LEU A C 1
ATOM 708 O O . LEU A 1 86 ? -5.865 -2.863 0.536 1.00 96.94 86 LEU A O 1
ATOM 712 N N . ASN A 1 87 ? -5.376 -3.930 -1.374 1.00 96.38 87 ASN A N 1
ATOM 713 C CA . ASN A 1 87 ? -6.188 -5.114 -1.098 1.00 96.38 87 ASN A CA 1
ATOM 714 C C . ASN A 1 87 ? -5.405 -6.251 -0.432 1.00 96.38 87 ASN A C 1
ATOM 716 O O . ASN A 1 87 ? -6.031 -7.137 0.141 1.00 96.38 87 ASN A O 1
ATOM 720 N N . SER A 1 88 ? -4.073 -6.229 -0.497 1.00 94.50 88 SER A N 1
ATOM 721 C CA . SER A 1 88 ? -3.228 -7.345 -0.049 1.00 94.50 88 SER A CA 1
ATOM 722 C C . SER A 1 88 ? -2.433 -7.025 1.212 1.00 94.50 88 SER A C 1
ATOM 724 O O . SER A 1 88 ? -2.068 -7.936 1.946 1.00 94.50 88 SER A O 1
ATOM 726 N N . VAL A 1 89 ? -2.149 -5.747 1.471 1.00 94.12 89 VAL A N 1
ATOM 727 C CA . VAL A 1 89 ? -1.339 -5.332 2.619 1.00 94.12 89 VAL A CA 1
ATOM 728 C C . VAL A 1 89 ? -2.062 -5.597 3.936 1.00 94.12 89 VAL A C 1
ATOM 730 O O . VAL A 1 89 ? -3.265 -5.354 4.064 1.00 94.12 89 VAL A O 1
ATOM 733 N N . GLU A 1 90 ? -1.320 -6.082 4.925 1.00 92.69 90 GLU A N 1
ATOM 734 C CA . GLU A 1 90 ? -1.831 -6.287 6.273 1.00 92.69 90 GLU A CA 1
ATOM 735 C C . GLU A 1 90 ? -1.969 -4.942 7.007 1.00 92.69 90 GLU A C 1
ATOM 737 O O . GLU A 1 90 ? -1.067 -4.105 7.007 1.00 92.69 90 GLU A O 1
ATOM 742 N N . MET A 1 91 ? -3.131 -4.710 7.607 1.00 93.44 91 MET A N 1
ATOM 743 C CA . MET A 1 91 ? -3.522 -3.478 8.288 1.00 93.44 91 MET A CA 1
ATOM 744 C C . MET A 1 91 ? -4.057 -3.827 9.681 1.00 93.44 91 MET A C 1
ATOM 746 O O . MET A 1 91 ? -5.222 -3.577 9.986 1.00 93.44 91 MET A O 1
ATOM 750 N N . GLY A 1 92 ? -3.208 -4.434 10.508 1.00 89.31 92 GLY A N 1
ATOM 751 C CA . GLY A 1 92 ? -3.567 -5.029 11.797 1.00 89.31 92 GLY A CA 1
ATOM 752 C C . GLY A 1 92 ? -3.512 -6.555 11.765 1.00 89.31 92 GLY A C 1
ATOM 753 O O . GLY A 1 92 ? -3.559 -7.143 10.694 1.00 89.31 92 GLY A O 1
ATOM 754 N N . GLU A 1 93 ? -3.384 -7.181 12.935 1.00 88.69 93 GLU A N 1
ATOM 755 C CA . GLU A 1 93 ? -3.142 -8.624 13.080 1.00 88.69 93 GLU A CA 1
ATOM 756 C C . GLU A 1 93 ? -4.146 -9.472 12.282 1.00 88.69 93 GLU A C 1
ATOM 758 O O . GLU A 1 93 ? -5.341 -9.502 12.587 1.00 88.69 93 GLU A O 1
ATOM 763 N N . ALA A 1 94 ? -3.649 -10.147 11.243 1.00 89.44 94 ALA A N 1
ATOM 764 C CA . ALA A 1 94 ? -4.417 -10.976 10.315 1.00 89.44 94 ALA A CA 1
ATOM 765 C C . ALA A 1 94 ? -5.556 -10.245 9.568 1.00 89.44 94 ALA A C 1
ATOM 767 O O . ALA A 1 94 ? -6.500 -10.878 9.081 1.00 89.44 94 ALA A O 1
ATOM 768 N N . ILE A 1 95 ? -5.479 -8.918 9.435 1.00 93.81 95 ILE A N 1
ATOM 769 C CA . ILE A 1 95 ? -6.449 -8.098 8.701 1.00 93.81 95 ILE A CA 1
ATOM 770 C C . ILE A 1 95 ? -5.821 -7.651 7.383 1.00 93.81 95 ILE A C 1
ATOM 772 O O . ILE A 1 95 ? -5.065 -6.686 7.335 1.00 93.81 95 ILE A O 1
ATOM 776 N N . PHE A 1 96 ? -6.182 -8.316 6.290 1.00 93.94 96 PHE A N 1
ATOM 777 C CA . PHE A 1 96 ? -5.629 -8.020 4.969 1.00 93.94 96 PHE A CA 1
ATOM 778 C C . PHE A 1 96 ? -6.550 -7.102 4.164 1.00 93.94 96 PHE A C 1
ATOM 780 O O . PHE A 1 96 ? -7.724 -7.400 3.927 1.00 93.94 96 PHE A O 1
ATOM 787 N N . GLY A 1 97 ? -5.992 -5.979 3.730 1.00 96.12 97 GLY A N 1
ATOM 788 C CA . GLY A 1 97 ? -6.623 -5.035 2.828 1.00 96.12 97 GLY A CA 1
ATOM 789 C C . GLY A 1 97 ? -7.426 -3.920 3.503 1.00 96.12 97 GLY A C 1
ATOM 790 O O . GLY A 1 97 ? -8.084 -4.066 4.538 1.00 96.12 97 GLY A O 1
ATOM 791 N N . ALA A 1 98 ? -7.443 -2.778 2.820 1.00 96.88 98 AL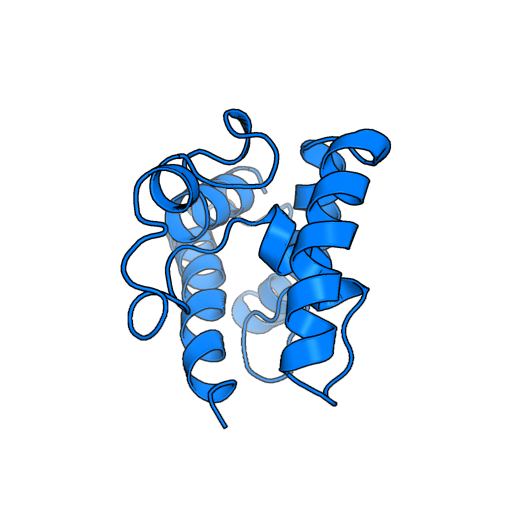A A N 1
ATOM 792 C CA . ALA A 1 98 ? -8.094 -1.537 3.219 1.00 96.88 98 ALA A CA 1
ATOM 793 C C . ALA A 1 98 ? -9.583 -1.695 3.534 1.00 96.88 98 ALA A C 1
ATOM 795 O O . ALA A 1 98 ? -10.101 -1.047 4.450 1.00 96.88 98 ALA A O 1
ATOM 796 N N . GLN A 1 99 ? -10.289 -2.526 2.766 1.00 97.50 99 GLN A N 1
ATOM 797 C CA . GLN A 1 99 ? -11.717 -2.754 2.958 1.00 97.50 99 GLN A CA 1
ATOM 798 C C . GLN A 1 99 ? -11.990 -3.521 4.252 1.00 97.50 99 GLN A C 1
ATOM 800 O O . GLN A 1 99 ? -12.847 -3.092 5.026 1.00 97.50 99 GLN A O 1
ATOM 805 N N . ALA A 1 100 ? -11.250 -4.602 4.507 1.00 97.44 100 ALA A N 1
ATOM 806 C CA . ALA A 1 100 ? -11.388 -5.382 5.731 1.00 97.44 100 ALA A CA 1
ATOM 807 C C . ALA A 1 100 ? -11.052 -4.522 6.955 1.00 97.44 100 ALA A C 1
ATOM 809 O O . ALA A 1 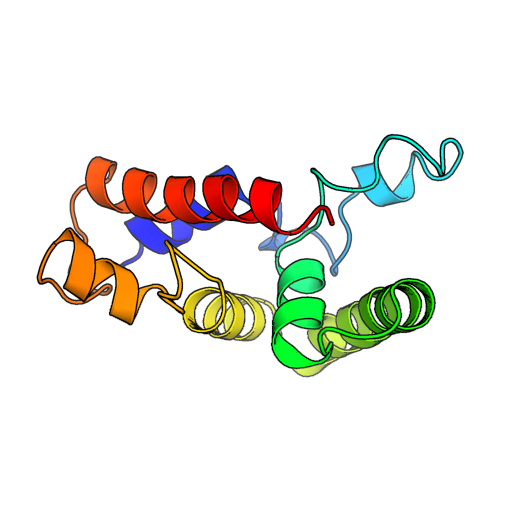100 ? -11.870 -4.403 7.865 1.00 97.44 100 ALA A O 1
ATOM 810 N N . ALA A 1 101 ? -9.926 -3.809 6.923 1.00 96.75 101 ALA A N 1
ATOM 811 C CA . ALA A 1 101 ? -9.514 -2.934 8.018 1.00 96.75 101 ALA A CA 1
ATOM 812 C C . ALA A 1 101 ? -10.518 -1.804 8.293 1.00 96.75 101 ALA A C 1
ATOM 814 O O . ALA A 1 101 ? -10.855 -1.524 9.443 1.00 96.75 101 ALA A O 1
ATOM 815 N N . SER A 1 102 ? -11.074 -1.182 7.249 1.00 97.25 102 SER A N 1
ATOM 816 C CA . SER A 1 102 ? -12.091 -0.133 7.420 1.00 97.25 102 SER A CA 1
ATOM 817 C C . SER A 1 102 ? -13.366 -0.655 8.094 1.00 97.25 102 SER A C 1
ATOM 819 O O . SER A 1 102 ? -13.975 0.055 8.904 1.00 97.25 102 SER A O 1
ATOM 821 N N . LEU A 1 103 ? -13.762 -1.892 7.785 1.00 97.56 103 LEU A N 1
ATOM 822 C CA . LEU A 1 103 ? -14.892 -2.553 8.432 1.00 97.56 103 LEU A CA 1
ATOM 823 C C . LEU A 1 103 ? -14.571 -2.905 9.887 1.00 97.56 103 LEU A C 1
ATOM 825 O O . LEU A 1 103 ? -15.369 -2.573 10.760 1.00 97.56 103 LEU A O 1
ATOM 829 N N . VAL A 1 104 ? -13.398 -3.478 10.163 1.00 96.94 104 VAL A N 1
ATOM 830 C CA . VAL A 1 104 ? -12.993 -3.869 11.523 1.00 96.94 104 VAL A CA 1
ATOM 831 C C . VAL A 1 104 ? -12.869 -2.655 12.448 1.00 96.94 104 VAL A C 1
ATOM 833 O O . VAL A 1 104 ? -13.488 -2.624 13.509 1.00 96.94 104 VAL A O 1
ATOM 836 N N . TYR A 1 105 ? -12.128 -1.619 12.050 1.00 96.00 105 TYR A N 1
ATOM 837 C CA . TYR A 1 105 ? -11.849 -0.487 12.941 1.00 96.00 105 TYR A CA 1
ATOM 838 C C . TYR A 1 105 ? -12.975 0.543 13.012 1.00 96.00 105 TYR A C 1
ATOM 840 O O . TYR A 1 105 ? -13.093 1.268 14.003 1.00 96.00 105 TYR A O 1
ATOM 848 N N . PHE A 1 106 ? -13.785 0.676 11.958 1.00 96.38 106 PHE A N 1
ATOM 849 C CA . PHE A 1 106 ? -14.747 1.776 11.860 1.00 96.38 106 PHE A CA 1
ATOM 850 C C . PHE A 1 106 ? -16.158 1.370 11.454 1.00 96.38 106 PHE A C 1
ATOM 852 O O . PHE A 1 106 ? -17.005 2.267 11.394 1.00 96.38 106 PHE A O 1
ATOM 859 N N . ASN A 1 107 ? -16.408 0.089 11.165 1.00 96.88 107 ASN A N 1
ATOM 860 C CA . ASN A 1 107 ? -17.663 -0.417 10.610 1.00 96.88 107 ASN A CA 1
ATOM 861 C C . ASN A 1 107 ? -18.143 0.412 9.403 1.00 96.88 107 ASN A C 1
ATOM 863 O O . ASN A 1 107 ? -19.299 0.832 9.311 1.00 96.88 107 ASN A O 1
ATOM 867 N N . LYS A 1 108 ? -17.209 0.753 8.505 1.00 96.31 108 LYS A N 1
ATOM 868 C CA . LYS A 1 108 ? -17.472 1.541 7.294 1.00 96.31 108 LYS A CA 1
ATOM 869 C C . LYS A 1 108 ? -16.728 0.962 6.103 1.00 96.31 108 LYS A C 1
ATOM 871 O O . LYS A 1 108 ? -15.608 0.489 6.237 1.00 96.31 108 LYS A O 1
ATOM 876 N N . SER A 1 109 ? -17.324 1.084 4.918 1.00 96.69 109 SER A N 1
ATOM 877 C CA . SER A 1 109 ? -16.612 0.815 3.665 1.00 96.69 109 SER A CA 1
ATOM 878 C C . SER A 1 109 ? -15.385 1.722 3.536 1.00 96.69 109 SER A C 1
ATOM 880 O O . SER A 1 109 ? -15.457 2.912 3.871 1.00 96.69 109 SER A O 1
ATOM 882 N N . ALA A 1 110 ? -14.287 1.196 2.986 1.00 95.12 110 ALA A N 1
ATOM 883 C CA . ALA A 1 110 ? -13.078 1.968 2.708 1.00 95.12 110 ALA A CA 1
ATOM 884 C C . ALA A 1 110 ? -13.373 3.176 1.808 1.00 95.12 110 ALA A C 1
ATOM 886 O O . ALA A 1 110 ? -12.764 4.241 1.956 1.00 95.12 110 ALA A O 1
ATOM 887 N N . GLY A 1 111 ? -14.345 3.060 0.897 1.00 93.81 111 GLY A N 1
ATOM 888 C CA . GLY A 1 111 ? -14.830 4.162 0.060 1.00 93.81 111 GLY A CA 1
ATOM 889 C C . GLY A 1 111 ? -15.398 5.338 0.863 1.00 93.81 111 GLY A C 1
ATOM 890 O O . GLY A 1 111 ? -15.215 6.484 0.463 1.00 93.81 111 GLY A O 1
ATOM 891 N N . ALA A 1 112 ? -15.982 5.069 2.033 1.00 94.12 112 ALA A N 1
ATOM 892 C CA . ALA A 1 112 ? -16.679 6.037 2.884 1.00 94.12 112 ALA A CA 1
ATOM 893 C C . ALA A 1 112 ? -15.805 6.642 4.007 1.00 94.12 112 ALA A C 1
ATOM 895 O O . ALA A 1 112 ? -16.309 7.327 4.909 1.00 94.12 112 ALA A O 1
ATOM 896 N N . ILE A 1 113 ? -14.491 6.394 3.994 1.00 95.25 113 ILE A N 1
ATOM 897 C CA . ILE A 1 113 ? -13.549 6.980 4.958 1.00 95.25 113 ILE A CA 1
ATOM 898 C C . ILE A 1 113 ? -13.285 8.453 4.602 1.00 95.25 113 ILE A C 1
ATOM 900 O O . ILE A 1 113 ? -12.334 8.796 3.899 1.00 95.25 113 ILE A O 1
ATOM 904 N N . ASN A 1 114 ? -14.154 9.338 5.099 1.00 90.62 114 ASN A N 1
ATOM 905 C CA . ASN A 1 114 ? -14.124 10.771 4.773 1.00 90.62 114 ASN A CA 1
ATOM 906 C C . ASN A 1 114 ? -13.220 11.596 5.702 1.00 90.62 114 ASN A C 1
ATOM 908 O O . ASN A 1 114 ? -12.728 12.648 5.308 1.00 90.62 114 ASN A O 1
ATOM 912 N N . LYS A 1 115 ? -12.984 11.144 6.941 1.00 94.25 115 LYS A N 1
ATOM 913 C CA . LYS A 1 115 ? -12.120 11.860 7.893 1.00 94.25 115 LYS A CA 1
ATOM 914 C C . LYS A 1 115 ? -10.656 11.492 7.654 1.00 94.25 115 LYS A C 1
ATOM 916 O O . LYS A 1 115 ? -10.310 10.317 7.762 1.00 94.25 115 LYS A O 1
ATOM 921 N N . LYS A 1 116 ? -9.800 12.495 7.420 1.00 94.00 116 LYS A N 1
ATOM 922 C CA . LYS A 1 116 ? -8.344 12.315 7.261 1.00 94.00 116 LYS A CA 1
ATOM 923 C C . LYS A 1 116 ? -7.723 11.549 8.430 1.00 94.00 116 LYS A C 1
ATOM 925 O O . LYS A 1 116 ? -6.950 10.638 8.201 1.00 94.00 116 LYS A O 1
ATOM 930 N N . THR A 1 117 ? -8.152 11.826 9.662 1.00 93.88 117 THR A N 1
ATOM 931 C CA . THR A 1 117 ? -7.663 11.124 10.861 1.00 93.88 117 THR A CA 1
ATOM 932 C C . THR A 1 117 ? -7.894 9.612 10.817 1.00 93.88 117 THR A C 1
ATOM 934 O O . THR A 1 117 ? -7.012 8.854 11.198 1.00 93.88 117 THR A O 1
ATOM 937 N N . LYS A 1 118 ? -9.041 9.153 10.296 1.00 96.25 118 LYS A N 1
ATOM 938 C CA . LYS A 1 118 ? -9.327 7.718 10.125 1.00 96.25 118 LYS A CA 1
ATOM 939 C C . LYS A 1 118 ? -8.485 7.087 9.018 1.00 96.25 118 LYS A C 1
ATOM 941 O O . LYS A 1 118 ? -8.031 5.963 9.167 1.00 96.25 118 LYS A O 1
ATOM 946 N N . ALA A 1 119 ? -8.275 7.816 7.923 1.00 96.31 119 ALA A N 1
ATOM 947 C CA . ALA A 1 119 ? -7.394 7.380 6.845 1.00 96.31 119 ALA A CA 1
ATOM 948 C C . ALA A 1 119 ? -5.936 7.248 7.320 1.00 96.31 119 ALA A C 1
ATOM 950 O O . ALA A 1 119 ? -5.310 6.224 7.075 1.00 96.31 119 ALA A O 1
ATOM 951 N N . SER A 1 120 ? -5.425 8.242 8.052 1.00 95.19 120 SER A N 1
ATOM 952 C CA . SER A 1 120 ? -4.086 8.209 8.650 1.00 95.19 120 SER A CA 1
ATOM 953 C C . SER A 1 120 ? -3.928 7.078 9.663 1.00 95.19 120 SER A C 1
ATOM 955 O O . SER A 1 120 ? -2.877 6.453 9.692 1.00 95.19 120 SER A O 1
ATOM 957 N N . PHE A 1 121 ? -4.966 6.783 10.453 1.00 95.81 121 PHE A N 1
ATOM 958 C CA . PHE A 1 121 ? -4.957 5.642 11.370 1.00 95.81 121 PHE A CA 1
ATOM 959 C C . PHE A 1 121 ? -4.759 4.308 10.629 1.00 95.81 121 PHE A C 1
ATOM 961 O O . PHE A 1 121 ? -3.873 3.548 10.995 1.00 95.81 121 PHE A O 1
ATOM 968 N N . LEU A 1 122 ? -5.519 4.056 9.554 1.00 95.12 122 LEU A N 1
ATOM 969 C CA . LEU A 1 122 ? -5.375 2.832 8.744 1.00 95.12 122 LEU A CA 1
ATOM 970 C C . LEU A 1 122 ? -4.025 2.748 8.023 1.00 95.12 122 LEU A C 1
ATOM 972 O O . LEU A 1 122 ? -3.488 1.667 7.831 1.00 95.12 122 LEU A O 1
ATOM 976 N N . ALA A 1 123 ? -3.464 3.880 7.596 1.00 94.00 123 ALA A N 1
ATOM 977 C CA . ALA A 1 123 ? -2.122 3.882 7.022 1.00 94.00 123 ALA A CA 1
ATOM 978 C C . ALA A 1 123 ? -1.061 3.545 8.087 1.00 94.00 123 ALA A C 1
ATOM 980 O O . ALA A 1 123 ? -0.135 2.787 7.822 1.00 94.00 123 ALA A O 1
ATOM 981 N N . ALA A 1 124 ? -1.216 4.059 9.311 1.00 92.12 124 ALA A N 1
ATOM 982 C CA . ALA A 1 124 ? -0.282 3.804 10.406 1.00 92.12 124 ALA A CA 1
ATOM 983 C C . ALA A 1 124 ? -0.252 2.331 10.851 1.00 92.12 124 ALA A C 1
ATOM 985 O O . ALA A 1 124 ? 0.800 1.861 11.282 1.00 92.12 124 ALA A O 1
ATOM 986 N N . THR A 1 125 ? -1.362 1.596 10.714 1.00 92.69 125 THR A N 1
ATOM 987 C CA . THR A 1 125 ? -1.428 0.165 11.065 1.00 92.69 125 THR A CA 1
ATOM 988 C C . THR A 1 125 ? -0.621 -0.732 10.121 1.00 92.69 125 THR A C 1
ATOM 990 O O . THR A 1 125 ? -0.277 -1.843 10.500 1.00 92.69 125 THR A O 1
ATOM 993 N N . ILE A 1 126 ? -0.284 -0.270 8.908 1.00 89.50 126 ILE A N 1
ATOM 994 C CA . ILE A 1 126 ? 0.626 -1.008 8.010 1.00 89.50 126 ILE A CA 1
ATOM 995 C C . ILE A 1 126 ? 2.039 -1.035 8.611 1.00 89.50 126 ILE A C 1
ATOM 997 O O . ILE A 1 126 ? 2.676 -2.081 8.709 1.00 89.50 126 ILE A O 1
ATOM 1001 N N . ASN A 1 127 ? 2.524 0.125 9.062 1.00 74.00 127 ASN A N 1
ATOM 1002 C CA . ASN A 1 127 ? 3.880 0.267 9.589 1.00 74.00 127 ASN A CA 1
ATOM 1003 C C . ASN A 1 127 ? 4.103 -0.459 10.920 1.00 74.00 127 ASN A C 1
ATOM 1005 O O . ASN A 1 127 ? 5.235 -0.845 11.206 1.00 74.00 127 ASN A O 1
ATOM 1009 N N . SER A 1 128 ? 3.065 -0.644 11.743 1.00 68.88 128 SER A N 1
ATOM 1010 C CA . SER A 1 128 ? 3.202 -1.413 12.986 1.00 68.88 128 SER A CA 1
ATOM 1011 C C . SER A 1 128 ? 3.512 -2.882 12.717 1.00 68.88 128 SER A C 1
ATOM 1013 O O . SER A 1 128 ? 4.371 -3.435 13.392 1.00 68.88 128 SER A O 1
ATOM 1015 N N . ASN A 1 129 ? 2.889 -3.475 11.697 1.00 61.94 129 ASN A N 1
ATOM 1016 C CA . ASN A 1 129 ? 3.027 -4.902 11.409 1.00 61.94 129 ASN A CA 1
ATOM 1017 C C . ASN A 1 129 ? 4.392 -5.259 10.797 1.00 61.94 129 ASN A C 1
ATOM 1019 O O . ASN A 1 129 ? 4.904 -6.347 11.030 1.00 61.94 129 ASN A O 1
ATOM 1023 N N . LYS A 1 130 ? 5.049 -4.324 10.093 1.00 61.69 130 LYS A N 1
ATOM 1024 C CA . LYS A 1 130 ? 6.394 -4.547 9.521 1.00 61.69 130 LYS A CA 1
ATOM 1025 C C . LYS A 1 130 ? 7.464 -4.912 10.558 1.00 61.69 130 LYS A C 1
ATOM 1027 O O . LYS A 1 130 ? 8.468 -5.513 10.19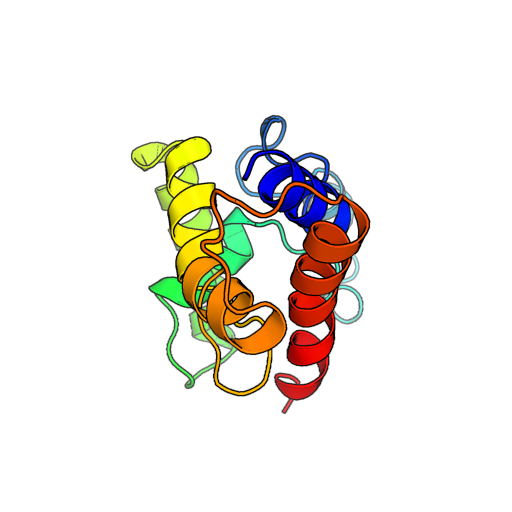2 1.00 61.69 130 LYS A O 1
ATOM 1032 N N . LYS A 1 131 ? 7.282 -4.523 11.826 1.00 51.50 131 LYS A N 1
ATOM 1033 C CA . LYS A 1 131 ? 8.236 -4.814 12.911 1.00 51.50 131 LYS A CA 1
ATOM 1034 C C . LYS A 1 131 ? 8.150 -6.250 13.426 1.00 51.50 131 LYS A C 1
ATOM 1036 O O . LYS A 1 131 ? 9.098 -6.711 14.055 1.00 51.50 131 LYS A O 1
ATOM 1041 N N . ASP A 1 132 ? 7.052 -6.944 13.152 1.00 47.31 132 ASP A N 1
ATOM 1042 C CA . ASP A 1 132 ? 6.831 -8.306 13.639 1.00 47.31 132 ASP A CA 1
ATOM 1043 C C . ASP A 1 132 ? 7.307 -9.366 12.626 1.00 47.31 132 ASP A C 1
ATOM 1045 O O . ASP A 1 132 ? 7.540 -10.514 12.996 1.00 47.31 132 ASP A O 1
ATOM 1049 N N . ASP A 1 133 ? 7.567 -8.964 11.375 1.00 43.69 133 ASP A N 1
ATOM 1050 C CA . ASP A 1 133 ? 8.067 -9.821 10.287 1.00 43.69 133 ASP A CA 1
ATOM 1051 C C . ASP A 1 133 ? 9.609 -9.977 10.261 1.00 43.69 133 ASP A C 1
ATOM 1053 O O . ASP A 1 133 ? 10.162 -10.587 9.345 1.00 43.69 133 ASP A O 1
ATOM 1057 N N . THR A 1 134 ? 10.337 -9.423 11.241 1.00 38.38 134 THR A N 1
ATOM 1058 C CA . THR A 1 134 ? 11.819 -9.450 11.310 1.00 38.38 134 THR A CA 1
ATOM 1059 C C . THR A 1 134 ? 12.437 -10.701 11.963 1.00 38.38 134 THR A C 1
ATOM 1061 O O . THR A 1 134 ? 13.561 -10.626 12.462 1.00 38.38 134 THR A O 1
ATOM 1064 N N . PHE A 1 135 ? 11.762 -11.854 11.938 1.00 31.98 135 PHE A N 1
ATOM 1065 C CA . PHE A 1 135 ? 12.280 -13.116 12.498 1.00 31.98 135 PHE A CA 1
ATOM 1066 C C . PHE A 1 135 ? 12.558 -14.182 11.434 1.00 31.98 135 PHE A C 1
ATOM 1068 O O . PHE A 1 135 ? 11.651 -14.474 10.624 1.00 31.98 135 PHE A O 1
#

Secondary structure (DSSP, 8-state):
-HHHHHHHHHHH-TTTTTSSSS-HHHHH-TT-TTTSSSS---HHHHHHHHHH--SS-HHHHHHHHHHHHHHHHHHTHHHHHHHHHHHHSB-STT-BSHHHHHHHHHSS-GGG---HHHHHHHHHHHHHHTTTS--

Foldseek 3Di:
DVLLLCLLCVLQNVCLQPDQQDDVVRVPPPPDPPPPPQHNGHLLLVLQCQPPPDPDDPVVSVVSSVVSSNVCSVPPNRVRSSVSSQQRQDQDDVQGHQQSNCCVPPVDGSVPPPDSVVSNNSSVSRVVVSVVSPD